Protein AF-A0A328YVI7-F1 (afdb_monomer_lite)

Organism: NCBI:txid1101402

Secondary structure (DSSP, 8-state):
-HHHHHHHHHHHHHHHTT--EEEEEEE--EETTEE----EEEEEEETTTEEE-----SS--HHHHHHHT--

Sequence (71 aa):
MLESIYEECLKYELERNGYDVKQQLTVKIDYYDLKTETDLRLDLLVNDCVVVELKTVESILPIHEAQLLSI

Foldseek 3Di:
DVQVVVLVVVQVVCVVVVKDKDAQDQDFDDDPPDRDPDRDTFGIDINVPDTDHDDDDPDDDVVNVVVVVVD

InterPro domains:
  IPR026350 GxxExxY protein [PF13366] (1-69)
  IPR026350 GxxExxY protein [TIGR04256] (1-70)

Structure (mmCIF, N/CA/C/O backbone):
data_AF-A0A328YVI7-F1
#
_entry.id   AF-A0A328YVI7-F1
#
loop_
_atom_site.group_PDB
_atom_site.id
_atom_site.type_symbol
_atom_site.label_atom_id
_atom_site.label_alt_id
_atom_site.label_comp_id
_atom_site.label_asym_id
_atom_site.label_entity_id
_atom_site.label_seq_id
_atom_site.pdbx_PDB_ins_code
_atom_site.Cartn_x
_atom_site.Cartn_y
_atom_site.Cartn_z
_atom_site.occupancy
_atom_site.B_iso_or_equiv
_atom_site.auth_seq_id
_atom_site.auth_comp_id
_atom_site.auth_asym_id
_atom_site.auth_atom_id
_atom_site.pdbx_PDB_model_num
ATOM 1 N N . MET A 1 1 ? 13.712 5.312 -2.791 1.00 72.31 1 MET A N 1
ATOM 2 C CA . MET A 1 1 ? 13.859 6.409 -3.777 1.00 72.31 1 MET A CA 1
ATOM 3 C C . MET A 1 1 ? 13.036 6.149 -5.031 1.00 72.31 1 MET A C 1
ATOM 5 O O . MET A 1 1 ? 12.253 7.022 -5.358 1.00 72.31 1 MET A O 1
ATOM 9 N N . LEU A 1 2 ? 13.152 4.997 -5.717 1.00 87.56 2 LEU A N 1
ATOM 10 C CA . LEU A 1 2 ? 12.218 4.690 -6.819 1.00 87.56 2 LEU A CA 1
ATOM 11 C C . LEU A 1 2 ? 10.816 4.312 -6.321 1.00 87.56 2 LEU A C 1
ATOM 13 O O . LEU A 1 2 ? 9.851 4.829 -6.864 1.00 87.56 2 LEU A O 1
ATOM 17 N N . GLU A 1 3 ? 10.704 3.487 -5.272 1.00 91.31 3 GLU A N 1
ATOM 18 C CA . GLU A 1 3 ? 9.399 3.079 -4.705 1.00 91.31 3 GLU A CA 1
ATOM 19 C C . GLU A 1 3 ? 8.525 4.292 -4.366 1.00 91.31 3 GLU A C 1
ATOM 21 O O . GLU A 1 3 ? 7.403 4.380 -4.842 1.00 91.31 3 GLU A O 1
ATOM 26 N N . SER A 1 4 ? 9.086 5.292 -3.679 1.00 92.12 4 SER A N 1
ATOM 27 C CA . SER A 1 4 ? 8.384 6.537 -3.346 1.00 92.12 4 SER A CA 1
ATOM 28 C C . SER A 1 4 ? 7.923 7.338 -4.571 1.00 92.12 4 SER A C 1
ATOM 30 O O . SER A 1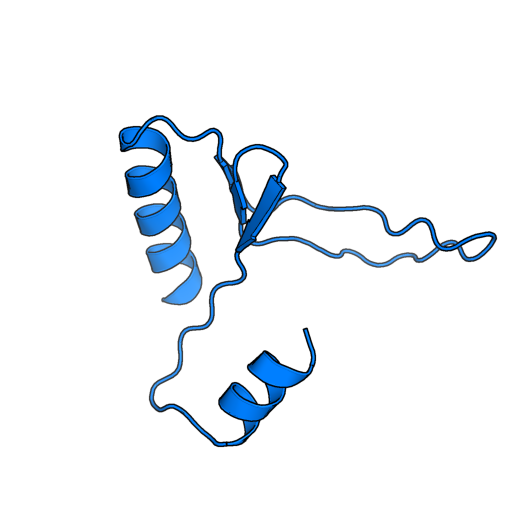 4 ? 6.859 7.940 -4.536 1.00 92.12 4 SER A O 1
ATOM 32 N N . ILE A 1 5 ? 8.696 7.340 -5.667 1.00 94.88 5 ILE A N 1
ATOM 33 C CA . ILE A 1 5 ? 8.289 8.016 -6.911 1.00 94.88 5 ILE A CA 1
ATOM 34 C C . ILE A 1 5 ? 7.137 7.248 -7.566 1.00 94.88 5 ILE A C 1
ATOM 36 O O . ILE A 1 5 ? 6.149 7.847 -7.981 1.00 94.88 5 ILE A O 1
ATOM 40 N N . TYR A 1 6 ? 7.244 5.919 -7.651 1.00 95.19 6 TYR A N 1
ATOM 41 C CA . TYR A 1 6 ? 6.182 5.094 -8.222 1.00 95.19 6 TYR A CA 1
ATOM 42 C C . TYR A 1 6 ? 4.900 5.143 -7.400 1.00 95.19 6 TYR A C 1
ATOM 44 O O . TYR A 1 6 ? 3.821 5.155 -7.983 1.00 95.19 6 TYR A O 1
ATOM 52 N N . GLU A 1 7 ? 5.009 5.216 -6.079 1.00 96.94 7 GLU A N 1
ATOM 53 C CA . GLU A 1 7 ? 3.874 5.379 -5.181 1.00 96.94 7 GLU A CA 1
ATOM 54 C C . GLU A 1 7 ? 3.141 6.698 -5.443 1.00 96.94 7 GLU A C 1
ATOM 56 O O . GLU A 1 7 ? 1.928 6.689 -5.646 1.00 96.94 7 GLU A O 1
ATOM 61 N N . GLU A 1 8 ? 3.869 7.820 -5.522 1.00 97.12 8 GLU A N 1
ATOM 62 C CA . GLU A 1 8 ? 3.286 9.124 -5.862 1.00 97.12 8 GLU A CA 1
ATOM 63 C C . GLU A 1 8 ? 2.601 9.105 -7.237 1.00 97.12 8 GLU A C 1
ATOM 65 O O . GLU A 1 8 ? 1.468 9.574 -7.375 1.00 97.12 8 GLU A O 1
ATOM 70 N N . CYS A 1 9 ? 3.253 8.528 -8.252 1.00 97.31 9 CYS A N 1
ATOM 71 C CA . CYS A 1 9 ? 2.677 8.415 -9.592 1.00 97.31 9 CYS A CA 1
ATOM 72 C C . CYS A 1 9 ? 1.4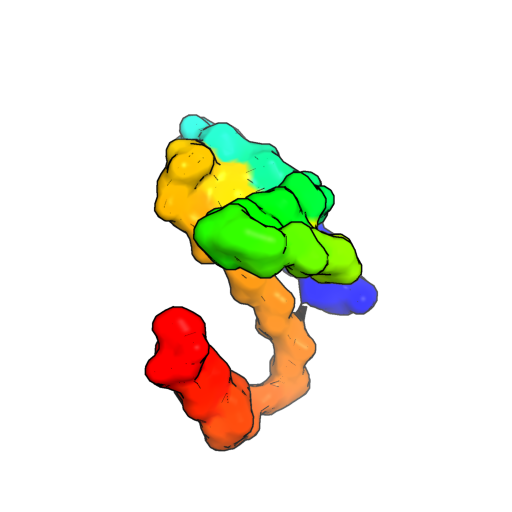27 7.524 -9.619 1.00 97.31 9 CYS A C 1
ATOM 74 O O . CYS A 1 9 ? 0.430 7.884 -10.245 1.00 97.31 9 CYS A O 1
ATOM 76 N N . LEU A 1 10 ? 1.460 6.370 -8.948 1.00 97.62 10 LEU A N 1
ATOM 77 C CA . LEU A 1 10 ? 0.341 5.430 -8.929 1.00 97.62 10 LEU A CA 1
ATOM 78 C C . LEU A 1 10 ? -0.860 6.015 -8.190 1.00 97.62 10 LEU A C 1
ATOM 80 O O . LEU A 1 10 ? -1.983 5.915 -8.682 1.00 97.62 10 LEU A O 1
ATOM 84 N N . LYS A 1 11 ? -0.625 6.668 -7.048 1.00 98.12 11 LYS A N 1
ATOM 85 C CA . LYS A 1 11 ? -1.665 7.399 -6.327 1.00 98.12 11 LYS A CA 1
ATOM 86 C C . LYS A 1 11 ? -2.344 8.418 -7.237 1.00 98.12 11 LYS A C 1
ATOM 88 O O . LYS A 1 11 ? -3.565 8.400 -7.345 1.00 98.12 11 LYS A O 1
ATOM 93 N N . TYR A 1 12 ? -1.560 9.255 -7.922 1.00 98.31 12 TYR A N 1
ATOM 94 C CA . TYR A 1 12 ? -2.096 10.270 -8.828 1.00 98.31 12 TYR A CA 1
ATOM 95 C C . TYR A 1 12 ? -2.987 9.663 -9.922 1.00 98.31 12 TYR A C 1
ATOM 97 O O . TYR A 1 12 ? -4.086 10.156 -10.169 1.00 98.31 12 TYR A O 1
AT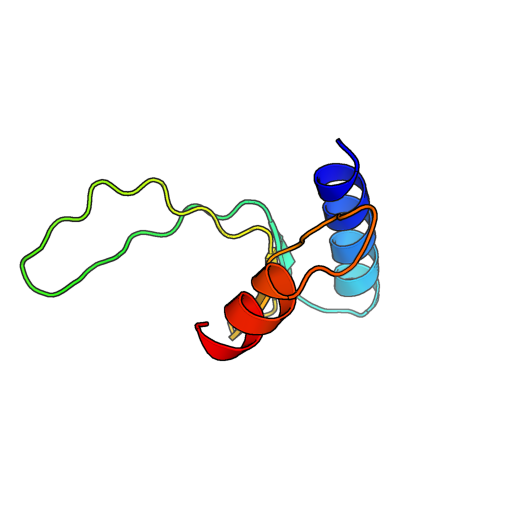OM 105 N N . GLU A 1 13 ? -2.551 8.575 -10.563 1.00 98.44 13 GLU A N 1
ATOM 106 C CA . GLU A 1 13 ? -3.343 7.912 -11.606 1.00 98.44 13 GLU A CA 1
ATOM 107 C C . GLU A 1 13 ? -4.622 7.265 -11.052 1.00 98.44 13 GLU A C 1
ATOM 109 O O . GLU A 1 13 ? -5.672 7.320 -11.692 1.00 98.44 13 GLU A O 1
ATOM 114 N N . LEU A 1 14 ? -4.579 6.681 -9.853 1.00 98.25 14 LEU A N 1
ATOM 115 C CA . LEU A 1 14 ? -5.763 6.113 -9.203 1.00 98.25 14 LEU A CA 1
ATOM 116 C C . LEU A 1 14 ? -6.777 7.202 -8.819 1.00 98.25 14 LEU A C 1
ATOM 118 O O . LEU A 1 14 ? -7.958 7.083 -9.150 1.00 98.25 14 LEU A O 1
ATOM 122 N N . GLU A 1 15 ? -6.326 8.293 -8.201 1.00 98.38 15 GLU A N 1
ATOM 123 C CA . GLU A 1 15 ? -7.183 9.435 -7.856 1.00 98.38 15 GLU A CA 1
ATOM 124 C C . GLU A 1 15 ? -7.798 10.067 -9.111 1.00 98.38 15 GLU A C 1
ATOM 126 O O . GLU A 1 15 ? -8.994 10.361 -9.157 1.00 98.38 15 GLU A O 1
ATOM 131 N N . ARG A 1 16 ? -7.009 10.207 -10.184 1.00 98.44 16 ARG A N 1
ATOM 132 C CA . ARG A 1 16 ? -7.481 10.708 -11.481 1.00 98.44 16 ARG A CA 1
ATOM 133 C C . ARG A 1 16 ? -8.560 9.818 -12.104 1.00 98.44 16 ARG A C 1
ATOM 135 O O . ARG A 1 16 ? -9.433 10.328 -12.805 1.00 98.44 16 ARG A O 1
ATOM 142 N N . ASN A 1 17 ? -8.521 8.516 -11.837 1.00 98.12 17 ASN A N 1
ATOM 143 C CA . ASN A 1 17 ? -9.544 7.559 -12.260 1.00 98.12 17 ASN A CA 1
ATOM 144 C C . ASN A 1 17 ? -10.762 7.505 -11.314 1.00 98.12 17 ASN A C 1
ATOM 146 O O . ASN A 1 17 ? -11.675 6.713 -11.542 1.00 98.12 17 ASN A O 1
ATOM 150 N N . GLY A 1 18 ? -10.816 8.375 -10.299 1.00 98.12 18 GLY A N 1
ATOM 151 C CA . GLY A 1 18 ? -11.967 8.546 -9.411 1.00 98.12 18 GLY A CA 1
ATOM 152 C C . GLY A 1 18 ? -11.961 7.650 -8.173 1.00 98.12 18 GLY A C 1
ATOM 153 O O . GLY A 1 18 ? -13.006 7.501 -7.541 1.00 98.12 18 GLY A O 1
ATOM 154 N N . TYR A 1 19 ? -10.822 7.043 -7.833 1.00 98.50 19 TYR A N 1
ATOM 155 C CA . TYR A 1 19 ? -10.672 6.255 -6.611 1.00 98.50 19 TYR A CA 1
ATOM 156 C C . TYR A 1 19 ? -10.277 7.137 -5.416 1.00 98.50 19 TYR A C 1
ATOM 158 O O . TYR A 1 19 ? -9.524 8.095 -5.575 1.00 98.50 19 TYR A O 1
ATOM 166 N N . ASP A 1 20 ? -10.754 6.795 -4.217 1.00 98.19 20 ASP A N 1
ATOM 167 C CA . ASP A 1 20 ? -10.236 7.354 -2.963 1.00 98.19 20 ASP A CA 1
ATOM 168 C C . ASP A 1 20 ? -8.947 6.618 -2.592 1.00 98.19 20 ASP A C 1
ATOM 170 O O . ASP A 1 20 ? -8.944 5.387 -2.522 1.00 98.19 20 ASP A O 1
ATOM 174 N N . VAL A 1 21 ? -7.846 7.342 -2.386 1.00 98.31 21 VAL A N 1
ATOM 175 C CA . VAL A 1 21 ? -6.533 6.738 -2.128 1.00 98.31 21 VAL A CA 1
ATOM 176 C C . VAL A 1 21 ? -5.876 7.388 -0.919 1.00 98.31 21 VAL A C 1
ATOM 178 O O . VAL A 1 21 ? -5.494 8.558 -0.933 1.00 98.31 21 VAL A O 1
ATOM 181 N N . LYS A 1 22 ? -5.677 6.597 0.133 1.00 97.94 22 LYS A N 1
ATOM 182 C CA . LYS A 1 22 ? -4.890 6.982 1.310 1.00 97.94 22 LYS A CA 1
ATOM 183 C C . LYS A 1 22 ? -3.470 6.477 1.123 1.00 97.94 22 LYS A C 1
ATOM 185 O O . LYS A 1 22 ? -3.278 5.349 0.692 1.00 97.94 22 LYS A O 1
ATOM 190 N N . GLN A 1 23 ? -2.489 7.307 1.448 1.00 97.06 23 GLN A N 1
ATOM 191 C CA . GLN A 1 23 ? -1.072 7.030 1.223 1.00 97.06 23 GLN A CA 1
ATOM 192 C C . GLN A 1 23 ? -0.311 7.034 2.548 1.00 97.06 23 GLN A C 1
ATOM 194 O O . GLN A 1 23 ? -0.602 7.876 3.400 1.00 97.06 23 GLN A O 1
ATOM 199 N N . GLN A 1 24 ? 0.662 6.129 2.701 1.00 95.25 24 GLN A N 1
ATOM 200 C CA . GLN A 1 24 ? 1.510 5.995 3.892 1.00 95.25 24 GLN A CA 1
ATOM 201 C C . GLN A 1 24 ? 0.673 5.920 5.185 1.00 95.25 24 GLN A C 1
ATOM 203 O O . GLN A 1 24 ? 0.951 6.593 6.182 1.00 95.25 24 GLN A O 1
ATOM 208 N N . LEU A 1 25 ? -0.393 5.114 5.160 1.00 94.56 25 LEU A N 1
ATOM 209 C CA . LEU A 1 25 ? -1.369 5.028 6.244 1.00 94.56 25 LEU A CA 1
ATOM 210 C C . LEU A 1 25 ? -0.838 4.146 7.374 1.00 94.56 25 LEU A C 1
ATOM 212 O O . LEU A 1 25 ? -0.704 2.935 7.213 1.00 94.56 25 LEU A O 1
ATOM 216 N N . THR A 1 26 ? -0.593 4.739 8.543 1.00 91.88 26 THR A N 1
ATOM 217 C CA . THR A 1 26 ? -0.304 3.968 9.758 1.00 91.88 26 THR A CA 1
ATOM 218 C C . THR A 1 26 ? -1.559 3.245 10.227 1.00 91.88 26 THR A C 1
ATOM 220 O O . THR A 1 26 ? -2.588 3.875 10.485 1.00 91.88 26 THR A O 1
ATOM 223 N N . VAL A 1 27 ? -1.460 1.929 10.381 1.00 87.56 27 VAL A N 1
ATOM 224 C CA . VAL A 1 27 ? -2.561 1.076 10.827 1.00 87.56 27 VAL A CA 1
ATOM 225 C C . VAL A 1 27 ? -2.228 0.425 12.159 1.00 87.56 27 VAL A C 1
ATOM 227 O O . VAL A 1 27 ? -1.094 0.035 12.430 1.00 87.56 27 VAL A O 1
ATOM 230 N N . LYS A 1 28 ? -3.245 0.319 13.012 1.00 83.94 28 LYS A N 1
ATOM 231 C CA . LYS A 1 28 ? -3.143 -0.396 14.280 1.00 83.94 28 LYS A CA 1
ATOM 232 C C . LYS A 1 28 ? -3.585 -1.830 14.066 1.00 83.94 28 LYS A C 1
ATOM 234 O O . LYS A 1 28 ? -4.625 -2.072 13.458 1.00 83.94 28 LYS A O 1
ATOM 239 N N . ILE A 1 29 ? -2.793 -2.759 14.580 1.00 83.06 29 ILE A N 1
ATOM 240 C CA . ILE A 1 29 ? -3.153 -4.169 14.612 1.00 83.06 29 ILE A CA 1
ATOM 241 C C . ILE A 1 29 ? -3.732 -4.440 15.995 1.00 83.06 29 ILE A C 1
ATOM 243 O O . ILE A 1 29 ? -3.004 -4.420 16.988 1.00 83.06 29 ILE A O 1
ATOM 247 N N . ASP A 1 30 ? -5.037 -4.680 16.037 1.00 81.38 30 ASP A N 1
ATOM 248 C CA . ASP A 1 30 ? -5.735 -5.141 17.231 1.00 81.38 30 ASP A CA 1
ATOM 249 C C . ASP A 1 30 ? -5.895 -6.663 17.129 1.00 81.38 30 ASP A C 1
ATOM 251 O O . ASP A 1 30 ? -6.791 -7.167 16.450 1.00 81.38 30 ASP A O 1
ATOM 255 N N . TYR A 1 31 ? -4.992 -7.412 17.769 1.00 84.69 31 TYR A N 1
ATOM 256 C CA . TYR A 1 31 ? -5.033 -8.875 17.773 1.00 84.69 31 TYR A CA 1
ATOM 257 C C . TYR A 1 31 ? -5.440 -9.408 19.150 1.00 84.69 31 TYR A C 1
ATOM 259 O O . TYR A 1 31 ? -4.599 -9.729 19.987 1.00 84.69 31 TYR A O 1
ATOM 267 N N . TYR A 1 32 ? -6.749 -9.520 19.387 1.00 86.62 32 TYR A N 1
ATOM 268 C CA . TYR A 1 32 ? -7.314 -9.880 20.695 1.00 86.62 32 TYR A CA 1
ATOM 269 C C . TYR A 1 32 ? -6.719 -9.011 21.820 1.00 86.62 32 TYR A C 1
ATOM 271 O O . TYR A 1 32 ? -6.797 -7.787 21.762 1.00 86.62 32 TYR A O 1
ATOM 279 N N . ASP A 1 33 ? -6.103 -9.632 22.825 1.00 85.81 33 ASP A N 1
ATOM 280 C CA . ASP A 1 33 ? -5.481 -8.947 23.959 1.00 85.81 33 ASP A CA 1
ATOM 281 C C . ASP A 1 33 ? -4.019 -8.547 23.686 1.00 85.81 33 ASP A C 1
ATOM 283 O O . ASP A 1 33 ? -3.351 -7.965 24.547 1.00 85.81 33 ASP A O 1
ATOM 287 N N . LEU A 1 34 ? -3.494 -8.860 22.496 1.00 81.06 34 LEU A N 1
ATOM 288 C CA . LEU A 1 34 ? -2.144 -8.494 22.097 1.00 81.06 34 LEU A CA 1
ATOM 289 C C . LEU A 1 34 ? -2.136 -7.051 21.592 1.00 81.06 34 LEU A C 1
ATOM 291 O O . LEU A 1 34 ? -2.544 -6.752 20.470 1.00 81.06 34 LEU A O 1
ATOM 295 N N . LYS A 1 35 ? -1.602 -6.155 22.423 1.00 70.88 35 LYS A N 1
ATOM 296 C CA . LYS A 1 35 ? -1.214 -4.816 21.982 1.00 70.88 35 LYS A CA 1
ATOM 297 C C . LYS A 1 35 ? 0.075 -4.910 21.180 1.00 70.88 35 LYS A C 1
ATOM 299 O O . LYS A 1 35 ? 1.163 -4.996 21.743 1.00 70.88 35 LYS A O 1
ATOM 304 N N . THR A 1 36 ? -0.058 -4.900 19.865 1.00 69.06 36 THR A N 1
ATOM 305 C CA . THR A 1 36 ? 1.073 -4.803 18.946 1.00 69.06 36 THR A CA 1
ATOM 306 C C . THR A 1 36 ? 1.511 -3.344 18.819 1.00 69.06 36 THR A C 1
ATOM 308 O O . THR A 1 36 ? 0.807 -2.527 18.232 1.00 69.06 36 THR A O 1
ATOM 311 N N . GLU A 1 37 ? 2.685 -3.006 19.362 1.00 68.88 37 GLU A N 1
ATOM 312 C CA . GLU A 1 37 ? 3.370 -1.721 19.121 1.00 68.88 37 GLU A CA 1
ATOM 313 C C . GLU A 1 37 ? 4.092 -1.746 17.766 1.00 68.88 37 GLU A C 1
ATOM 315 O O . GLU A 1 37 ? 5.300 -1.549 17.667 1.00 68.88 37 GLU A O 1
ATOM 320 N N . THR A 1 38 ? 3.367 -2.093 16.707 1.00 71.25 38 THR A N 1
ATOM 321 C CA . THR A 1 38 ? 3.924 -2.135 15.356 1.00 71.25 38 THR A CA 1
ATOM 322 C C . THR A 1 38 ? 3.527 -0.877 14.609 1.00 71.25 38 THR A C 1
ATOM 324 O O . THR A 1 38 ? 2.337 -0.632 14.415 1.00 71.25 38 THR A O 1
ATOM 327 N N . ASP A 1 39 ? 4.517 -0.138 14.114 1.00 74.38 39 ASP A N 1
ATOM 328 C CA . ASP A 1 39 ? 4.326 0.966 13.170 1.00 74.38 39 ASP A CA 1
ATOM 329 C C . ASP A 1 39 ? 4.076 0.420 11.756 1.00 74.38 39 ASP A C 1
ATOM 331 O O . ASP A 1 39 ? 4.798 0.740 10.808 1.00 74.38 39 ASP A O 1
ATOM 335 N N . LEU A 1 40 ? 3.078 -0.460 11.610 1.00 86.75 40 LEU A N 1
ATOM 336 C CA . LEU A 1 40 ? 2.697 -0.946 10.292 1.00 86.75 40 LEU A CA 1
ATOM 337 C C . LEU A 1 40 ? 2.150 0.241 9.502 1.00 86.75 40 LEU A C 1
AT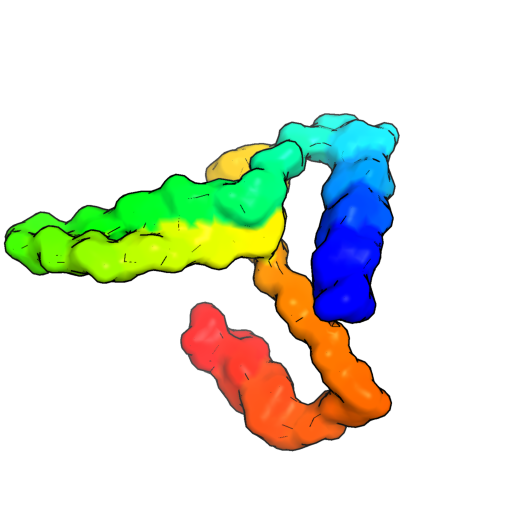OM 339 O O . LEU A 1 40 ? 1.242 0.949 9.949 1.00 86.75 40 LEU A O 1
ATOM 343 N N . ARG A 1 41 ? 2.728 0.464 8.328 1.00 92.12 41 ARG A N 1
ATOM 344 C CA . ARG A 1 41 ? 2.351 1.551 7.443 1.00 92.12 41 ARG A CA 1
ATOM 345 C C . ARG A 1 41 ? 2.125 0.979 6.063 1.00 92.12 41 ARG A C 1
ATOM 347 O O . ARG A 1 41 ? 3.038 0.383 5.510 1.00 92.12 41 ARG A O 1
ATOM 354 N N . LEU A 1 42 ? 0.906 1.147 5.575 1.00 93.69 42 LEU A N 1
ATOM 355 C CA . LEU A 1 42 ? 0.525 0.737 4.234 1.00 93.69 42 LEU A CA 1
ATOM 356 C C . LEU A 1 42 ? 1.024 1.774 3.239 1.00 93.69 42 LEU A C 1
ATOM 358 O O . LEU A 1 42 ? 0.861 2.972 3.502 1.00 93.69 42 LEU A O 1
ATOM 362 N N . ASP A 1 43 ? 1.545 1.337 2.096 1.00 95.81 43 ASP A N 1
ATOM 363 C CA . ASP A 1 43 ? 1.929 2.278 1.042 1.00 95.81 43 ASP A CA 1
ATOM 364 C C . ASP A 1 43 ? 0.691 2.994 0.496 1.00 95.81 43 ASP A C 1
ATOM 366 O O . ASP A 1 43 ? 0.610 4.223 0.580 1.00 95.81 43 ASP A O 1
ATOM 370 N N . LEU A 1 44 ? -0.315 2.244 0.022 1.00 97.19 44 LEU A N 1
ATOM 371 C CA . LEU A 1 44 ? -1.609 2.789 -0.395 1.00 97.19 44 LEU A CA 1
ATOM 372 C C . LEU A 1 44 ? -2.794 1.943 0.109 1.00 97.19 44 LEU A C 1
ATOM 374 O O . LEU A 1 44 ? -2.763 0.713 0.094 1.00 97.19 44 LEU A O 1
ATOM 378 N N . LEU A 1 45 ? -3.886 2.615 0.477 1.00 97.44 45 LEU A N 1
ATOM 379 C CA . LEU A 1 45 ? -5.201 2.023 0.726 1.00 97.44 45 LEU A CA 1
ATOM 380 C C . LEU A 1 45 ? -6.224 2.670 -0.211 1.00 97.44 45 LEU A C 1
ATOM 382 O O . LEU A 1 45 ? -6.499 3.865 -0.111 1.00 97.44 45 LEU A O 1
ATOM 386 N N . VAL A 1 46 ? -6.790 1.869 -1.112 1.00 98.06 46 VAL A N 1
ATOM 387 C CA . VAL A 1 46 ? -7.729 2.307 -2.149 1.00 98.06 46 VAL A CA 1
ATOM 388 C C . VAL A 1 46 ? -9.157 1.949 -1.747 1.00 98.06 46 VAL A C 1
ATOM 390 O O . VAL A 1 46 ? -9.451 0.786 -1.452 1.00 98.06 46 VAL A O 1
ATOM 393 N N . ASN A 1 47 ? -10.052 2.940 -1.756 1.00 98.06 47 ASN A N 1
ATOM 394 C CA . ASN A 1 47 ? -11.477 2.825 -1.429 1.00 98.06 47 ASN A CA 1
ATOM 395 C C . ASN A 1 47 ? -11.762 2.099 -0.101 1.00 98.06 47 ASN A C 1
ATOM 397 O O . ASN A 1 47 ? -12.761 1.387 0.005 1.00 98.06 47 ASN A O 1
ATOM 401 N N . ASP A 1 48 ? -10.862 2.209 0.882 1.00 95.81 48 ASP A N 1
ATOM 402 C CA . ASP A 1 48 ? -10.943 1.474 2.154 1.00 95.81 48 ASP A CA 1
ATOM 403 C C . ASP A 1 48 ? -11.139 -0.050 1.992 1.00 95.81 48 ASP A C 1
ATOM 405 O O . ASP A 1 48 ? -11.697 -0.725 2.855 1.00 95.81 48 ASP A O 1
ATOM 409 N N . CYS A 1 49 ? -10.685 -0.598 0.861 1.00 96.25 49 CYS A N 1
ATOM 410 C CA . CYS A 1 49 ? -11.010 -1.950 0.413 1.00 96.25 49 CYS A CA 1
ATOM 411 C C . CYS A 1 49 ? -9.779 -2.725 -0.063 1.00 96.25 49 CYS A C 1
ATOM 413 O O . CYS A 1 49 ? -9.693 -3.928 0.181 1.00 96.25 49 CYS A O 1
ATOM 415 N N . VAL A 1 50 ? -8.852 -2.063 -0.758 1.00 95.88 50 VAL A N 1
ATOM 416 C CA . VAL A 1 50 ? -7.685 -2.710 -1.367 1.00 95.88 50 VAL A CA 1
ATOM 417 C C . VAL A 1 50 ? -6.412 -2.082 -0.826 1.00 95.88 50 VAL A C 1
ATOM 419 O O . VAL A 1 50 ? -6.201 -0.880 -0.974 1.00 95.88 50 VAL A O 1
ATOM 422 N N . VAL A 1 51 ? -5.554 -2.905 -0.230 1.00 95.00 51 VAL A N 1
ATOM 423 C CA . VAL A 1 51 ? -4.191 -2.523 0.153 1.00 95.00 51 VAL A CA 1
ATOM 424 C C . VAL A 1 51 ? -3.267 -2.749 -1.038 1.00 95.00 51 VAL A C 1
ATOM 426 O O . VAL A 1 51 ? -3.340 -3.794 -1.686 1.00 95.00 51 VAL A O 1
ATOM 429 N N . VAL A 1 52 ? -2.403 -1.779 -1.327 1.00 95.25 52 VAL A N 1
ATOM 430 C CA . VAL A 1 52 ? -1.373 -1.885 -2.362 1.00 95.25 52 VAL A CA 1
ATOM 431 C C . VAL A 1 52 ? -0.022 -1.605 -1.724 1.00 95.25 52 VAL A C 1
ATOM 433 O O . VAL A 1 52 ? 0.198 -0.509 -1.220 1.00 95.25 52 VAL A O 1
ATOM 436 N N . GLU A 1 53 ? 0.867 -2.593 -1.789 1.00 93.25 53 GLU A N 1
ATOM 437 C CA . GLU A 1 53 ? 2.260 -2.510 -1.342 1.00 93.25 53 GLU A CA 1
ATOM 438 C C . GLU A 1 53 ? 3.170 -2.452 -2.569 1.00 93.25 53 GLU A C 1
ATOM 440 O O . GLU A 1 53 ? 3.075 -3.302 -3.464 1.00 93.25 53 GLU A O 1
ATOM 445 N N . LEU A 1 54 ? 4.038 -1.445 -2.641 1.00 92.75 54 LEU A N 1
ATOM 446 C CA . LEU A 1 54 ? 4.910 -1.242 -3.788 1.00 92.75 54 LEU A CA 1
ATOM 447 C C . LEU A 1 54 ? 6.298 -1.820 -3.523 1.00 92.75 54 LEU A C 1
ATOM 449 O O . LEU A 1 54 ? 6.940 -1.574 -2.505 1.00 92.75 54 LEU A O 1
ATOM 453 N N . LYS A 1 55 ? 6.817 -2.548 -4.516 1.00 90.38 55 LYS A N 1
ATOM 454 C CA . LYS A 1 55 ? 8.197 -3.027 -4.513 1.00 90.38 55 LYS A CA 1
ATOM 455 C C . LYS A 1 55 ? 8.902 -2.644 -5.800 1.00 90.38 55 LYS A C 1
ATOM 457 O O . LYS A 1 55 ? 8.426 -2.956 -6.887 1.00 90.38 55 LYS A O 1
ATOM 462 N N . THR A 1 56 ? 10.062 -2.002 -5.689 1.00 89.88 56 THR A N 1
ATOM 463 C CA . THR A 1 56 ? 10.945 -1.772 -6.841 1.00 89.88 56 THR A CA 1
ATOM 464 C C . THR A 1 56 ? 12.196 -2.614 -6.706 1.00 89.88 56 THR A C 1
ATOM 466 O O . THR A 1 56 ? 12.948 -2.482 -5.741 1.00 89.88 56 THR A O 1
ATOM 469 N N . VAL A 1 57 ? 12.432 -3.466 -7.698 1.00 90.44 57 VAL A N 1
ATOM 470 C CA . VAL A 1 57 ? 13.570 -4.384 -7.741 1.00 90.44 57 VAL A CA 1
ATOM 471 C C . VAL A 1 57 ? 14.200 -4.344 -9.126 1.00 90.44 57 VAL A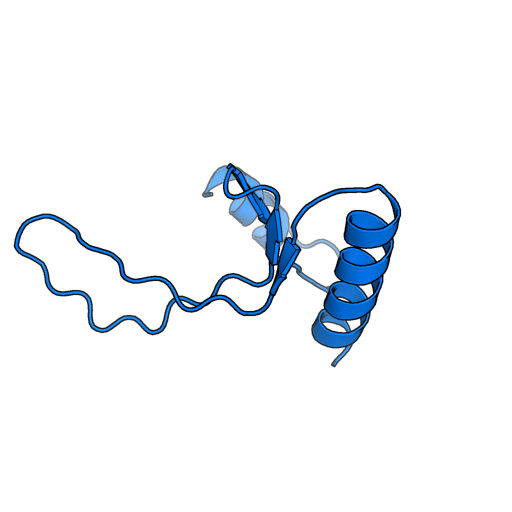 C 1
ATOM 473 O O . VAL A 1 57 ? 13.505 -4.168 -10.123 1.00 90.44 57 VAL A O 1
ATOM 476 N N . GLU A 1 58 ? 15.521 -4.500 -9.194 1.00 89.44 58 GLU A N 1
ATOM 477 C CA . GLU A 1 58 ? 16.249 -4.546 -10.471 1.00 89.44 58 GLU A CA 1
ATOM 478 C C . GLU A 1 58 ? 15.887 -5.798 -11.285 1.00 89.44 58 GLU A C 1
ATOM 480 O O . GLU A 1 58 ? 15.812 -5.761 -12.510 1.00 89.44 58 GLU A O 1
ATOM 485 N N . SER A 1 59 ? 15.623 -6.908 -10.595 1.00 91.75 59 SER A N 1
ATOM 486 C CA . SER A 1 59 ? 15.142 -8.152 -11.188 1.00 91.75 59 SER A CA 1
ATOM 487 C C . SER A 1 59 ? 14.191 -8.876 -10.237 1.00 91.75 59 SER A C 1
ATOM 489 O O . SER A 1 59 ? 14.273 -8.742 -9.011 1.00 91.75 59 SER A O 1
ATOM 491 N N . ILE A 1 60 ? 13.265 -9.647 -10.806 1.00 91.06 60 ILE A N 1
ATOM 492 C CA . ILE A 1 60 ? 12.394 -10.531 -10.033 1.00 91.06 60 ILE A CA 1
ATOM 493 C C . ILE A 1 60 ? 13.231 -11.738 -9.611 1.00 91.06 60 ILE A C 1
ATOM 495 O O . ILE A 1 60 ? 13.717 -12.498 -10.446 1.00 91.06 60 ILE A O 1
ATOM 499 N N . LEU A 1 61 ? 13.424 -11.884 -8.305 1.00 93.00 61 LEU A N 1
ATOM 500 C CA . LEU A 1 61 ? 14.101 -13.014 -7.695 1.00 93.00 61 LEU A CA 1
ATOM 501 C C . LEU A 1 61 ? 13.045 -13.973 -7.130 1.00 93.00 61 LEU A C 1
ATOM 503 O O . LEU A 1 61 ? 11.968 -13.509 -6.747 1.00 93.00 61 LEU A O 1
ATOM 507 N N . PRO A 1 62 ? 13.353 -15.272 -6.967 1.00 92.31 62 PRO A N 1
ATOM 508 C CA . PRO A 1 62 ? 12.410 -16.244 -6.404 1.00 92.31 62 PRO A CA 1
ATOM 509 C C . PRO A 1 62 ? 11.827 -15.844 -5.038 1.00 92.31 62 PRO A C 1
ATOM 511 O O . PRO A 1 62 ? 10.710 -16.220 -4.697 1.00 92.31 62 PRO A O 1
ATOM 514 N N . ILE A 1 63 ? 12.552 -15.043 -4.249 1.00 88.81 63 ILE A N 1
ATOM 515 C CA . ILE A 1 63 ? 12.040 -14.508 -2.979 1.00 88.81 63 ILE A CA 1
ATOM 516 C C . ILE A 1 63 ? 10.864 -13.537 -3.173 1.00 88.81 63 ILE A C 1
ATOM 518 O O . ILE A 1 63 ? 9.936 -13.554 -2.371 1.00 88.81 63 ILE A O 1
ATOM 522 N N . HIS A 1 64 ? 10.860 -12.741 -4.246 1.00 88.19 64 HIS A N 1
ATOM 523 C CA . HIS A 1 64 ? 9.748 -11.844 -4.572 1.00 88.19 64 HIS A CA 1
ATOM 524 C C . HIS A 1 64 ? 8.513 -12.646 -5.009 1.00 88.19 64 HIS A C 1
ATOM 526 O O . HIS A 1 64 ? 7.391 -12.271 -4.692 1.00 88.19 64 HIS A O 1
ATOM 532 N N . GLU A 1 65 ? 8.709 -13.786 -5.677 1.00 87.00 65 GLU A N 1
ATOM 533 C CA . GLU A 1 65 ? 7.612 -14.701 -6.015 1.00 87.00 65 GLU A CA 1
ATOM 534 C C . GLU A 1 65 ? 7.032 -15.368 -4.762 1.00 87.00 65 GLU A C 1
ATOM 536 O O . GLU A 1 65 ? 5.816 -15.423 -4.594 1.00 87.00 65 GLU A O 1
ATOM 541 N N . ALA A 1 66 ? 7.887 -15.820 -3.839 1.00 87.69 66 ALA A N 1
ATOM 542 C CA . ALA A 1 66 ? 7.444 -16.396 -2.571 1.00 87.69 66 ALA A CA 1
ATOM 543 C C . ALA A 1 66 ? 6.645 -15.395 -1.715 1.00 87.69 66 ALA A C 1
ATOM 545 O O . ALA A 1 66 ? 5.697 -15.794 -1.035 1.00 87.69 66 ALA A O 1
ATOM 546 N N . GLN A 1 67 ? 6.986 -14.101 -1.774 1.00 83.25 67 GLN A N 1
ATOM 547 C CA . GLN A 1 67 ? 6.219 -13.041 -1.111 1.00 83.25 67 GLN A CA 1
ATOM 548 C C . GLN A 1 67 ? 4.775 -12.969 -1.624 1.00 83.25 67 GLN A C 1
ATOM 550 O O . GLN A 1 67 ? 3.870 -12.830 -0.811 1.00 83.25 67 GLN A O 1
ATOM 555 N N . LEU A 1 68 ? 4.532 -13.158 -2.927 1.00 80.56 68 LEU A N 1
ATOM 556 C CA . LEU A 1 68 ? 3.171 -13.154 -3.488 1.00 80.56 68 LEU A CA 1
ATOM 557 C C . LEU A 1 68 ? 2.289 -14.295 -2.956 1.00 80.56 68 LEU A C 1
ATOM 559 O O . LEU A 1 68 ? 1.071 -14.163 -2.941 1.00 80.56 68 LEU A O 1
ATOM 563 N N . LEU A 1 69 ? 2.889 -15.414 -2.539 1.00 80.38 69 LEU A N 1
ATOM 564 C CA . LEU A 1 69 ? 2.176 -16.576 -1.991 1.00 80.38 69 LEU A CA 1
ATOM 565 C C . LEU A 1 69 ? 1.961 -16.500 -0.473 1.00 80.38 69 LEU A C 1
ATOM 567 O O . LEU A 1 69 ? 1.277 -17.358 0.082 1.00 80.38 69 LEU A O 1
ATO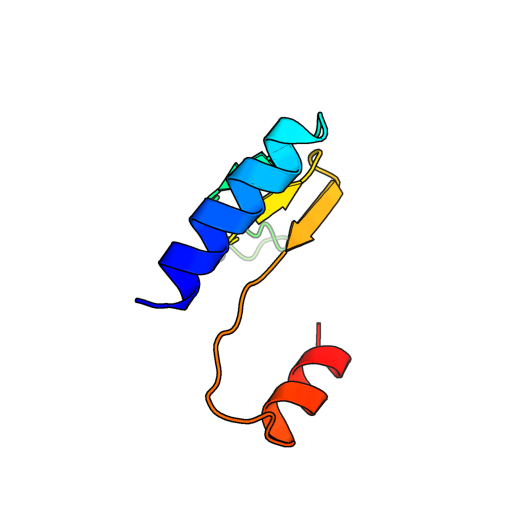M 571 N N . SER A 1 70 ? 2.590 -15.529 0.192 1.00 63.91 70 SER A N 1
ATOM 572 C CA . SER A 1 70 ? 2.636 -15.422 1.657 1.00 63.91 70 SER A CA 1
ATOM 573 C C . SER A 1 70 ? 1.917 -14.179 2.201 1.00 63.91 70 SER A C 1
ATOM 575 O O . SER A 1 70 ? 1.969 -13.954 3.410 1.00 63.91 70 SER A O 1
ATOM 577 N N . ILE A 1 71 ? 1.299 -13.378 1.320 1.00 53.62 71 ILE A N 1
ATOM 578 C CA . ILE A 1 71 ? 0.376 -12.285 1.674 1.00 53.62 71 ILE A CA 1
ATOM 579 C C . ILE A 1 71 ? -0.986 -12.871 2.048 1.00 53.62 71 ILE A C 1
ATOM 581 O O . ILE A 1 71 ? -1.466 -13.762 1.310 1.00 53.62 71 ILE A O 1
#

Radius of gyration: 14.36 Å; chains: 1; bounding box: 28×27×36 Å

pLDDT: mean 89.77, std 9.49, range [53.62, 98.5]